Protein AF-A0A136NQ82-F1 (afdb_monomer)

Foldseek 3Di:
DQCQLVVVLCVLQVVLVVCCPPPLQCNVVCVPVLCVQLVVQLVVVVVVCLVCVVVVVDADDRSHHPPDDDSRHGPSVSSCSRRVSSSVVSVVSVVVSVVVVVD

Mean predicted aligned error: 5.54 Å

Sequence (103 aa):
MKIEYFLVLAVSFIAPFILSFSKKMDFYKYPIRLTAALTVPFVLFNLWDIIVTARGHWSFNPLYTVGFKIFGLPIEEILFFIIIPFCGLFTWESVKYFTRNSK

Structure (mmCIF, N/CA/C/O backbone):
data_AF-A0A136NQ82-F1
#
_entry.id   AF-A0A136NQ82-F1
#
loop_
_atom_site.group_PDB
_atom_site.id
_atom_site.type_symbol
_atom_site.label_atom_id
_atom_site.label_alt_id
_atom_site.label_comp_id
_atom_site.label_asym_id
_atom_site.label_entity_id
_atom_site.label_seq_id
_atom_site.pdbx_PDB_ins_code
_atom_site.Cartn_x
_atom_site.Cartn_y
_atom_site.Cartn_z
_atom_site.occupancy
_atom_site.B_iso_or_equiv
_atom_site.auth_seq_id
_atom_site.auth_comp_id
_atom_site.auth_asym_id
_atom_site.auth_atom_id
_atom_site.pdbx_PDB_model_num
ATOM 1 N N . MET A 1 1 ? 0.620 12.932 -17.771 1.00 61.16 1 MET A N 1
ATOM 2 C CA . MET A 1 1 ? 1.749 13.189 -16.848 1.00 61.16 1 MET A CA 1
ATOM 3 C C . MET A 1 1 ? 2.320 11.827 -16.453 1.00 61.16 1 MET A C 1
ATOM 5 O O . MET A 1 1 ? 1.752 10.833 -16.867 1.00 61.16 1 MET A O 1
ATOM 9 N N . LYS A 1 2 ? 3.473 11.741 -15.783 1.00 77.44 2 LYS A N 1
ATOM 10 C CA . LYS A 1 2 ? 4.100 10.451 -15.408 1.00 77.44 2 LYS A CA 1
ATOM 11 C C . LYS A 1 2 ? 3.858 10.055 -13.945 1.00 77.44 2 LYS A C 1
ATOM 13 O O . LYS A 1 2 ? 4.488 9.137 -13.445 1.00 77.44 2 LYS A O 1
ATOM 18 N N . ILE A 1 3 ? 3.016 10.801 -13.233 1.00 86.56 3 ILE A N 1
ATOM 19 C CA . ILE A 1 3 ? 2.926 10.763 -11.763 1.00 86.56 3 ILE A CA 1
ATOM 20 C C . ILE A 1 3 ? 1.523 10.397 -11.271 1.00 86.56 3 ILE A C 1
ATOM 22 O O . ILE A 1 3 ? 1.277 10.331 -10.074 1.00 86.56 3 ILE A O 1
ATOM 26 N N . GLU A 1 4 ? 0.592 10.145 -12.184 1.00 87.62 4 GLU A N 1
ATOM 27 C CA . GLU A 1 4 ? -0.820 9.894 -11.921 1.00 87.62 4 GLU A CA 1
ATOM 28 C C . GLU A 1 4 ? -0.994 8.715 -10.983 1.00 87.62 4 GLU A C 1
ATOM 30 O O . GLU A 1 4 ? -1.741 8.825 -10.015 1.00 87.62 4 GLU A O 1
ATOM 35 N N . TYR A 1 5 ? -0.273 7.617 -11.222 1.00 88.44 5 TYR A N 1
ATOM 36 C CA . TYR A 1 5 ? -0.385 6.454 -10.355 1.00 88.44 5 TYR A CA 1
ATOM 37 C C . TYR A 1 5 ? 0.068 6.795 -8.925 1.00 88.44 5 TYR A C 1
ATOM 39 O O . TYR A 1 5 ? -0.642 6.536 -7.952 1.00 88.44 5 TYR A O 1
ATOM 47 N N . PHE A 1 6 ? 1.189 7.501 -8.792 1.00 89.31 6 PHE A N 1
ATOM 48 C CA . PHE A 1 6 ? 1.668 7.962 -7.495 1.00 89.31 6 PHE A CA 1
ATOM 49 C C . PHE A 1 6 ? 0.689 8.931 -6.812 1.00 89.31 6 PHE A C 1
ATOM 51 O O . PHE A 1 6 ? 0.453 8.823 -5.610 1.00 89.31 6 PHE A O 1
ATOM 58 N N . LEU A 1 7 ? 0.078 9.851 -7.564 1.00 90.44 7 LEU A N 1
ATOM 59 C CA . LEU A 1 7 ? -0.920 10.786 -7.040 1.00 90.44 7 LEU A CA 1
ATOM 60 C C . LEU A 1 7 ? -2.163 10.063 -6.527 1.00 90.44 7 LEU A C 1
ATOM 62 O O . LEU A 1 7 ? -2.640 10.386 -5.442 1.00 90.44 7 LEU A O 1
ATOM 66 N N . VAL A 1 8 ? -2.665 9.073 -7.270 1.00 92.12 8 VAL A N 1
ATOM 67 C CA . VAL A 1 8 ? -3.807 8.258 -6.837 1.00 92.12 8 VAL A CA 1
ATOM 68 C C . VAL A 1 8 ? -3.484 7.554 -5.520 1.00 92.12 8 VAL A C 1
ATOM 70 O O . VAL A 1 8 ? -4.294 7.603 -4.591 1.00 92.12 8 VAL A O 1
ATOM 73 N N . LEU A 1 9 ? -2.289 6.967 -5.398 1.00 93.12 9 LEU A N 1
ATOM 74 C CA . LEU A 1 9 ? -1.840 6.338 -4.155 1.00 93.12 9 LEU A CA 1
ATOM 75 C C . LEU A 1 9 ? -1.737 7.345 -3.006 1.00 93.12 9 LEU A C 1
ATOM 77 O O . LEU A 1 9 ? -2.256 7.089 -1.922 1.00 93.12 9 LEU A O 1
ATOM 81 N N . ALA A 1 10 ? -1.123 8.505 -3.244 1.00 92.31 10 ALA A N 1
ATOM 82 C CA . ALA A 1 10 ? -0.951 9.538 -2.230 1.00 92.31 10 ALA A CA 1
ATOM 83 C C . ALA A 1 10 ? -2.299 10.074 -1.728 1.00 92.31 10 ALA A C 1
ATOM 85 O O . ALA A 1 10 ? -2.544 10.091 -0.524 1.00 92.31 10 ALA A O 1
ATOM 86 N N . VAL A 1 11 ? -3.203 10.454 -2.636 1.00 93.50 11 VAL A N 1
ATOM 87 C CA . VAL A 1 11 ? -4.535 10.973 -2.281 1.00 93.50 11 VAL A CA 1
ATOM 88 C C . VAL A 1 11 ? -5.348 9.925 -1.522 1.00 93.50 11 VAL A C 1
ATOM 90 O O . VAL A 1 11 ? -5.981 10.258 -0.520 1.00 93.50 11 VAL A O 1
ATOM 93 N N . SER A 1 12 ? -5.282 8.659 -1.946 1.00 92.00 12 SER A N 1
ATOM 94 C CA . SER A 1 12 ? -5.971 7.559 -1.260 1.00 92.00 12 SER A CA 1
ATOM 95 C C . SER A 1 12 ? -5.415 7.319 0.145 1.00 92.00 12 SER A C 1
ATOM 97 O O . SER A 1 12 ? -6.173 6.987 1.050 1.00 92.00 12 SER A O 1
ATOM 99 N N . PHE A 1 13 ? -4.107 7.510 0.342 1.00 93.44 13 PHE A N 1
ATOM 100 C CA . PHE A 1 13 ? -3.422 7.235 1.603 1.00 93.44 13 PHE A CA 1
ATOM 101 C C . PHE A 1 13 ? -3.542 8.356 2.638 1.00 93.44 13 PHE A C 1
ATOM 103 O O . PHE A 1 13 ? -3.681 8.068 3.825 1.00 93.44 13 PHE A O 1
ATOM 110 N N . ILE A 1 14 ? -3.490 9.627 2.219 1.00 93.12 14 ILE A N 1
ATOM 111 C CA . ILE A 1 14 ? -3.365 10.780 3.128 1.00 93.12 14 ILE A CA 1
ATOM 112 C C . ILE A 1 14 ? -4.483 10.809 4.178 1.00 93.12 14 ILE A C 1
ATOM 114 O O . ILE A 1 14 ? -4.199 10.939 5.369 1.00 93.12 14 ILE A O 1
ATOM 118 N N . ALA A 1 15 ? -5.744 10.666 3.763 1.00 89.19 15 ALA A N 1
ATOM 119 C CA . ALA A 1 15 ? -6.878 10.734 4.686 1.00 89.19 15 ALA A CA 1
ATOM 120 C C . ALA A 1 15 ? -6.877 9.571 5.703 1.00 89.19 15 ALA A C 1
ATOM 122 O O . ALA A 1 15 ? -6.863 9.849 6.905 1.00 89.19 15 ALA A O 1
ATOM 123 N N . PRO A 1 16 ? -6.830 8.291 5.275 1.00 88.75 16 PRO A N 1
ATOM 124 C CA . PRO A 1 16 ? -6.703 7.149 6.183 1.00 88.75 16 PRO A CA 1
ATOM 125 C C . PRO A 1 16 ? -5.484 7.238 7.099 1.00 88.75 16 PRO A C 1
ATOM 127 O O . PRO A 1 16 ? -5.587 6.962 8.291 1.00 88.75 16 PRO A O 1
ATOM 130 N N . PHE A 1 17 ? -4.336 7.669 6.573 1.00 88.56 17 PHE A N 1
ATOM 131 C CA . PHE A 1 17 ? -3.107 7.791 7.346 1.00 88.56 17 PHE A CA 1
ATOM 132 C C . PHE A 1 17 ? -3.233 8.835 8.456 1.00 88.56 17 PHE A C 1
ATOM 134 O O . PHE A 1 17 ? -2.999 8.509 9.618 1.00 88.56 17 PHE A O 1
ATOM 141 N N . ILE A 1 18 ? -3.673 10.057 8.141 1.00 87.69 18 ILE A N 1
ATOM 142 C CA . ILE A 1 18 ? -3.865 11.117 9.145 1.00 87.69 18 ILE A CA 1
ATOM 143 C C . ILE A 1 18 ? -4.897 10.684 10.194 1.00 87.69 18 ILE A C 1
ATOM 145 O O . ILE A 1 18 ? -4.670 10.828 11.397 1.00 87.69 18 ILE A O 1
ATOM 149 N N . LEU A 1 19 ? -6.022 10.117 9.753 1.00 85.94 19 LEU A N 1
ATOM 150 C CA . LEU A 1 19 ? -7.089 9.698 10.656 1.00 85.94 19 LEU A CA 1
ATOM 151 C C . LEU A 1 19 ? -6.705 8.482 11.508 1.00 85.94 19 LEU A C 1
ATOM 153 O O . LEU A 1 19 ? -7.219 8.356 12.619 1.00 85.94 19 LEU A O 1
ATOM 157 N N . SER A 1 20 ? -5.771 7.637 11.058 1.00 83.25 20 SER A N 1
ATOM 158 C CA . SER A 1 20 ? -5.291 6.477 11.827 1.00 83.25 20 SER A CA 1
ATOM 159 C C . SER A 1 20 ? -4.622 6.854 13.156 1.00 83.25 20 SER A C 1
ATOM 161 O O . SER A 1 20 ? -4.638 6.056 14.092 1.00 83.25 20 SER A O 1
ATOM 163 N N . PHE A 1 21 ? -4.110 8.085 13.286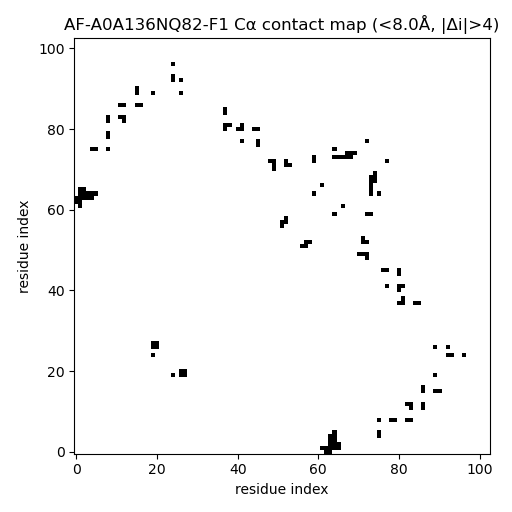 1.00 80.88 21 PHE A N 1
ATOM 164 C CA . PHE A 1 21 ? -3.548 8.613 14.536 1.00 80.88 21 PHE A CA 1
ATOM 165 C C . PHE A 1 21 ? -4.600 9.204 15.485 1.00 80.88 21 PHE A C 1
ATOM 167 O O . PHE A 1 21 ? -4.281 9.598 16.611 1.00 80.88 21 PHE A O 1
ATOM 174 N N . SER A 1 22 ? -5.865 9.280 15.069 1.00 78.31 22 SER A N 1
ATOM 175 C CA . SER A 1 22 ? -6.933 9.771 15.935 1.00 78.31 22 SER A CA 1
ATOM 176 C C . SER A 1 22 ? -7.188 8.778 17.070 1.00 78.31 22 SER A C 1
ATOM 178 O O . SER A 1 22 ? -7.563 7.634 16.825 1.00 78.31 22 SER A O 1
ATOM 180 N N . LYS A 1 23 ? -7.086 9.243 18.326 1.00 63.12 23 LYS A N 1
ATOM 181 C CA . LYS A 1 23 ? -7.262 8.468 19.582 1.00 63.12 23 LYS A CA 1
ATOM 182 C C . LYS A 1 23 ? -8.512 7.572 19.669 1.00 63.12 23 LYS A C 1
ATOM 184 O O . LYS A 1 23 ? -8.610 6.766 20.585 1.00 63.12 23 LYS A O 1
ATOM 189 N N . LYS A 1 24 ? -9.493 7.756 18.785 1.00 64.81 24 LYS A N 1
ATOM 190 C CA . LYS A 1 24 ? -10.767 7.026 18.779 1.00 64.81 24 LYS A CA 1
ATOM 191 C C . LYS A 1 24 ? -10.680 5.659 18.103 1.00 64.81 24 LYS A C 1
ATOM 193 O O . LYS A 1 24 ? -11.465 4.780 18.440 1.00 64.81 24 LYS A O 1
ATOM 198 N N . MET A 1 25 ? -9.753 5.487 17.164 1.00 62.66 25 MET A N 1
ATOM 199 C CA . MET A 1 25 ? -9.559 4.233 16.450 1.00 62.66 25 MET A CA 1
ATOM 200 C C . MET A 1 25 ? -8.278 3.590 16.969 1.00 62.66 25 MET A C 1
ATOM 202 O O . MET A 1 25 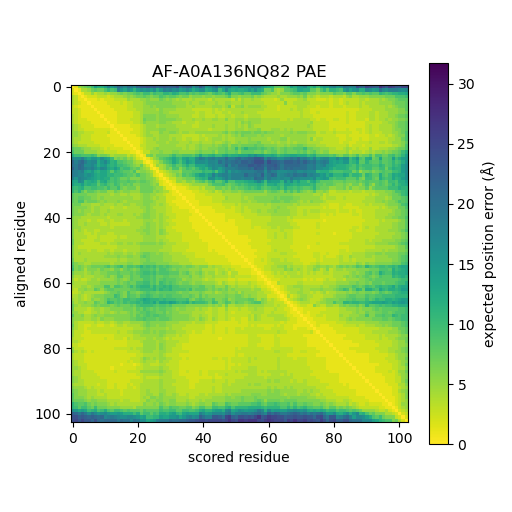? -7.183 4.082 16.727 1.00 62.66 25 MET A O 1
ATOM 206 N N . ASP A 1 26 ? -8.415 2.483 17.692 1.00 65.94 26 ASP A N 1
ATOM 207 C CA . ASP A 1 26 ? -7.337 1.700 18.317 1.00 65.94 26 ASP A CA 1
ATOM 208 C C . ASP A 1 26 ? -6.391 1.010 17.305 1.00 65.94 26 ASP A C 1
ATOM 210 O O . ASP A 1 26 ? -5.814 -0.042 17.578 1.00 65.94 26 ASP A O 1
ATOM 214 N N . PHE A 1 27 ? -6.213 1.592 16.119 1.00 66.94 27 PHE A N 1
ATOM 215 C CA . PHE A 1 27 ? -5.458 1.038 14.998 1.00 66.94 27 PHE A CA 1
ATOM 216 C C . PHE A 1 27 ? -3.986 0.782 15.364 1.00 66.94 27 PHE A C 1
ATOM 218 O O . PHE A 1 27 ? -3.386 -0.206 14.949 1.00 66.94 27 PHE A O 1
ATOM 225 N N . TYR A 1 28 ? -3.430 1.621 16.241 1.00 65.44 28 TYR A N 1
ATOM 226 C CA . TYR A 1 28 ? -2.071 1.509 16.773 1.00 65.44 28 TYR A CA 1
ATOM 227 C C . TYR A 1 28 ? -1.909 0.444 17.876 1.00 65.44 28 TYR A C 1
ATOM 229 O O . TYR A 1 28 ? -0.781 0.149 18.269 1.00 65.44 28 TYR A O 1
ATOM 237 N N . LYS A 1 29 ? -2.998 -0.141 18.403 1.00 67.12 29 LYS A N 1
ATOM 238 C CA . LYS A 1 29 ? -2.927 -1.092 19.531 1.00 67.12 29 LYS A CA 1
ATOM 239 C C . LYS A 1 29 ? -2.508 -2.509 19.130 1.00 67.12 29 LYS A C 1
ATOM 241 O O . LYS A 1 29 ? -2.131 -3.288 20.001 1.00 67.12 29 LYS A O 1
ATOM 246 N N . TYR A 1 30 ? -2.538 -2.853 17.840 1.00 74.38 30 TYR A N 1
ATOM 24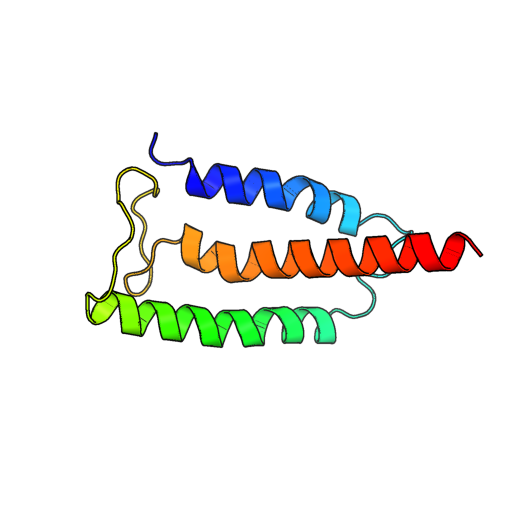7 C CA . TYR A 1 30 ? -2.193 -4.197 17.355 1.00 74.38 30 TYR A CA 1
ATOM 248 C C . TYR A 1 30 ? -1.146 -4.177 16.230 1.00 74.38 30 TYR A C 1
ATOM 250 O O . TYR A 1 30 ? -1.409 -4.704 15.146 1.00 74.38 30 TYR A O 1
ATOM 258 N N . PRO A 1 31 ? 0.060 -3.628 16.474 1.00 77.44 31 PRO A N 1
ATOM 259 C CA . PRO A 1 31 ? 1.073 -3.450 15.434 1.00 77.44 31 PRO A CA 1
ATOM 260 C C . PRO A 1 31 ? 1.463 -4.776 14.772 1.00 77.44 31 PRO A C 1
ATOM 262 O O . PRO A 1 31 ? 1.511 -4.851 13.555 1.00 77.44 31 PRO A O 1
ATOM 265 N N . ILE A 1 32 ? 1.621 -5.858 15.542 1.00 81.69 32 ILE A N 1
ATOM 266 C CA . ILE A 1 3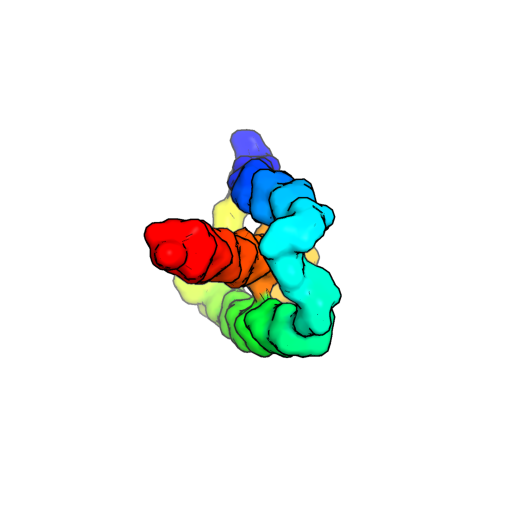2 ? 2.006 -7.176 15.004 1.00 81.69 32 ILE A CA 1
ATOM 267 C C . ILE A 1 32 ? 0.946 -7.731 14.042 1.00 81.69 32 ILE A C 1
ATOM 269 O O . ILE A 1 32 ? 1.283 -8.268 12.990 1.00 81.69 32 ILE A O 1
ATOM 273 N N . ARG A 1 33 ? -0.343 -7.597 14.385 1.00 84.00 33 ARG A N 1
ATOM 274 C CA . ARG A 1 33 ? -1.440 -8.092 13.537 1.00 84.00 33 ARG A CA 1
ATOM 275 C C . ARG A 1 33 ? -1.569 -7.257 12.271 1.00 84.00 33 ARG A C 1
ATOM 277 O O . ARG A 1 33 ? -1.766 -7.828 11.206 1.00 84.00 33 ARG A O 1
ATOM 284 N N . LEU A 1 34 ? -1.424 -5.937 12.392 1.00 85.25 34 LEU A N 1
ATOM 285 C CA . LEU A 1 34 ? -1.421 -5.025 11.253 1.00 85.25 34 LEU A CA 1
ATOM 286 C C . LEU A 1 34 ? -0.253 -5.336 10.314 1.00 85.25 34 LEU A C 1
ATOM 288 O O . LEU A 1 34 ? -0.464 -5.512 9.120 1.00 85.25 34 LEU A O 1
ATOM 292 N N . THR A 1 35 ? 0.961 -5.482 10.848 1.00 86.00 35 THR A N 1
ATOM 293 C CA . THR A 1 35 ? 2.135 -5.830 10.046 1.00 86.00 35 THR A CA 1
ATOM 294 C C . THR A 1 35 ? 1.942 -7.173 9.355 1.00 86.00 35 THR A C 1
ATOM 296 O O . THR A 1 35 ? 2.102 -7.235 8.146 1.00 86.00 35 THR A O 1
ATOM 299 N N . ALA A 1 36 ? 1.506 -8.224 10.056 1.00 88.56 36 ALA A N 1
ATOM 300 C CA . ALA A 1 36 ? 1.247 -9.519 9.424 1.00 88.56 36 ALA A CA 1
ATOM 301 C C . ALA A 1 36 ? 0.175 -9.434 8.318 1.00 88.56 36 ALA A C 1
ATOM 303 O O . ALA A 1 36 ? 0.360 -9.997 7.238 1.00 88.56 36 ALA A O 1
ATOM 304 N N . ALA A 1 37 ? -0.910 -8.691 8.565 1.00 88.19 37 ALA A N 1
ATOM 305 C CA . ALA A 1 37 ? -1.994 -8.490 7.605 1.00 88.19 37 ALA A CA 1
ATOM 306 C C . ALA A 1 37 ? -1.560 -7.713 6.353 1.00 88.19 37 ALA A C 1
ATOM 308 O O . ALA A 1 37 ? -2.156 -7.907 5.300 1.00 88.19 37 ALA A O 1
ATOM 309 N N . LEU A 1 38 ? -0.531 -6.866 6.446 1.00 91.44 38 LEU A N 1
ATOM 310 C CA . LEU A 1 38 ? 0.033 -6.147 5.301 1.00 91.44 38 LEU A CA 1
ATOM 311 C C . LEU A 1 38 ? 1.152 -6.943 4.614 1.00 91.44 38 LEU A C 1
ATOM 313 O O . LEU A 1 38 ? 1.193 -7.009 3.390 1.00 91.44 38 LEU A O 1
ATOM 317 N N . THR A 1 39 ? 2.041 -7.583 5.379 1.00 93.44 39 THR A N 1
ATOM 318 C CA . THR A 1 39 ? 3.218 -8.287 4.848 1.00 93.44 39 THR A CA 1
ATOM 319 C C . THR A 1 39 ? 2.843 -9.526 4.041 1.00 93.44 39 THR A C 1
ATOM 321 O O . THR A 1 39 ? 3.451 -9.765 3.001 1.00 93.44 39 THR A O 1
ATOM 324 N N . VAL A 1 40 ? 1.851 -10.311 4.478 1.00 92.94 40 VAL A N 1
ATOM 325 C CA . VAL A 1 40 ? 1.471 -11.539 3.758 1.00 92.94 40 VAL A CA 1
ATOM 326 C C . VAL A 1 40 ? 0.934 -11.225 2.351 1.00 92.94 40 VAL A C 1
ATOM 328 O O . VAL A 1 40 ? 1.499 -11.754 1.391 1.00 92.94 40 VAL A O 1
ATOM 331 N N . PRO A 1 41 ? -0.071 -10.340 2.173 1.00 93.12 41 PRO A N 1
ATOM 332 C CA . PRO A 1 41 ? -0.500 -9.907 0.843 1.00 93.12 41 PRO A CA 1
ATOM 333 C C . PRO A 1 41 ? 0.627 -9.250 0.050 1.00 93.12 41 PRO A C 1
ATOM 335 O O . PRO A 1 41 ? 0.804 -9.568 -1.122 1.00 93.12 41 PRO A O 1
ATOM 338 N N . PHE A 1 42 ? 1.416 -8.382 0.694 1.00 94.62 42 PHE A N 1
ATOM 339 C CA . PHE A 1 42 ? 2.518 -7.686 0.040 1.00 94.62 42 PHE A CA 1
ATOM 340 C C . PHE A 1 42 ? 3.483 -8.656 -0.642 1.00 94.62 42 PHE A C 1
ATOM 342 O O . PHE A 1 42 ? 3.773 -8.492 -1.824 1.00 94.62 42 PHE A O 1
ATOM 349 N N . VAL A 1 43 ? 3.947 -9.686 0.070 1.00 95.19 43 VAL A N 1
ATOM 350 C CA . VAL A 1 43 ? 4.892 -10.660 -0.488 1.00 95.19 43 VAL A CA 1
ATOM 351 C C . VAL A 1 43 ? 4.238 -11.481 -1.596 1.00 95.19 43 VAL A C 1
ATOM 353 O O . VAL A 1 43 ? 4.809 -11.602 -2.677 1.00 95.19 43 VAL A O 1
ATOM 356 N N . LEU A 1 44 ? 3.045 -12.029 -1.352 1.00 95.56 44 LEU A N 1
ATOM 357 C CA . LEU A 1 44 ? 2.389 -12.925 -2.307 1.00 95.56 44 LEU A CA 1
ATOM 358 C C . LEU A 1 44 ? 2.065 -12.224 -3.629 1.00 95.56 44 LEU A C 1
ATOM 360 O O . LEU A 1 44 ? 2.378 -12.762 -4.692 1.00 95.56 44 LEU A O 1
ATOM 364 N N . PHE A 1 45 ? 1.477 -11.029 -3.570 1.00 94.81 45 PHE A N 1
ATOM 365 C CA . PHE A 1 45 ? 1.051 -10.329 -4.776 1.00 94.81 45 PHE A CA 1
ATOM 366 C C . PHE A 1 45 ? 2.218 -9.707 -5.542 1.00 94.81 45 PHE A C 1
ATOM 368 O O . PHE A 1 45 ? 2.271 -9.863 -6.756 1.00 94.81 45 PHE A O 1
ATOM 375 N N . ASN A 1 46 ? 3.211 -9.118 -4.863 1.00 94.44 46 ASN A N 1
ATOM 376 C CA . ASN A 1 46 ? 4.396 -8.624 -5.571 1.00 94.44 46 ASN A CA 1
ATOM 377 C C . ASN A 1 46 ? 5.167 -9.762 -6.251 1.00 94.44 46 ASN A C 1
ATOM 379 O O . ASN A 1 46 ? 5.614 -9.603 -7.383 1.00 94.44 46 ASN A O 1
ATOM 383 N N . LEU A 1 47 ? 5.316 -10.922 -5.596 1.00 95.56 47 LEU A N 1
ATOM 384 C CA . LEU A 1 47 ? 5.977 -12.075 -6.217 1.00 95.56 47 LEU A CA 1
ATOM 385 C C . LEU A 1 47 ? 5.223 -12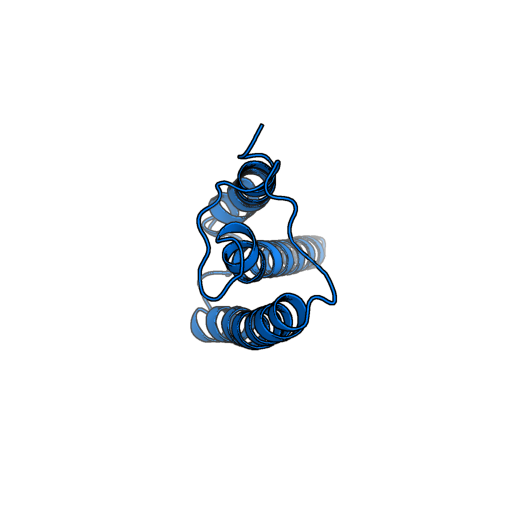.559 -7.455 1.00 95.56 47 LEU A C 1
ATOM 387 O O . LEU A 1 47 ? 5.843 -12.832 -8.483 1.00 95.56 47 LEU A O 1
ATOM 391 N N . TRP A 1 48 ? 3.897 -12.650 -7.364 1.00 95.75 48 TRP A N 1
ATOM 392 C CA . TRP A 1 48 ? 3.059 -13.006 -8.501 1.00 95.75 48 TRP A CA 1
ATOM 393 C C . TRP A 1 48 ? 3.224 -12.013 -9.655 1.00 95.75 48 TRP A C 1
ATOM 395 O O . TRP A 1 48 ? 3.505 -12.425 -10.781 1.00 95.75 48 TRP A O 1
ATOM 405 N N . ASP A 1 49 ? 3.149 -10.715 -9.372 1.00 93.81 49 ASP A N 1
ATOM 406 C CA . ASP A 1 49 ? 3.257 -9.672 -10.388 1.00 93.81 49 ASP A CA 1
ATOM 407 C C . ASP A 1 49 ? 4.630 -9.645 -11.053 1.00 93.81 49 ASP A C 1
ATOM 409 O O . ASP A 1 49 ? 4.706 -9.498 -12.276 1.00 93.81 49 ASP A O 1
ATOM 413 N N . ILE A 1 50 ? 5.711 -9.870 -10.296 1.00 94.56 50 ILE A N 1
ATOM 414 C CA . ILE A 1 50 ? 7.060 -10.035 -10.858 1.00 94.56 50 ILE A CA 1
ATOM 415 C C . ILE A 1 50 ? 7.064 -11.188 -11.869 1.00 94.56 50 ILE A C 1
ATOM 417 O O . ILE A 1 50 ? 7.533 -11.015 -12.995 1.00 94.56 50 ILE A O 1
ATOM 421 N N . ILE A 1 51 ? 6.512 -12.352 -11.506 1.00 95.19 51 ILE A N 1
ATOM 422 C CA . ILE A 1 51 ? 6.488 -13.541 -12.373 1.00 95.19 51 ILE A CA 1
ATOM 423 C C . ILE A 1 51 ? 5.659 -13.283 -13.635 1.00 95.19 51 ILE A C 1
ATOM 425 O O . ILE A 1 51 ? 6.094 -13.596 -14.746 1.00 95.19 51 ILE A O 1
ATOM 429 N N . VAL A 1 52 ? 4.461 -12.726 -13.478 1.00 94.81 52 VAL A N 1
ATOM 430 C CA . VAL A 1 52 ? 3.512 -12.532 -14.580 1.00 94.81 52 VAL A CA 1
ATOM 431 C C . VAL A 1 52 ? 3.993 -11.446 -15.543 1.00 94.81 52 VAL A C 1
ATOM 433 O O . VAL A 1 52 ? 3.888 -11.617 -16.761 1.00 94.81 52 VAL A O 1
ATOM 436 N N . THR A 1 53 ? 4.598 -10.377 -15.018 1.00 93.56 53 THR A N 1
ATOM 437 C CA . THR A 1 53 ? 5.196 -9.305 -15.828 1.00 93.56 53 THR A CA 1
ATOM 438 C C . THR A 1 53 ? 6.460 -9.790 -16.538 1.00 93.56 53 THR A C 1
ATOM 440 O O . THR A 1 53 ? 6.643 -9.506 -17.720 1.00 93.56 53 THR A O 1
ATOM 443 N N . ALA A 1 54 ? 7.301 -10.593 -15.875 1.00 91.75 54 ALA A N 1
ATOM 444 C CA . ALA A 1 54 ? 8.483 -11.194 -16.501 1.00 91.75 54 ALA A CA 1
ATOM 445 C C . ALA A 1 54 ? 8.126 -12.172 -17.634 1.00 91.75 54 ALA A C 1
ATOM 447 O O . ALA A 1 54 ? 8.873 -12.299 -18.601 1.00 91.75 54 ALA A O 1
ATOM 448 N N . ARG A 1 55 ? 6.969 -12.839 -17.542 1.00 94.00 55 ARG A N 1
ATOM 449 C CA . ARG A 1 55 ? 6.423 -13.707 -18.599 1.00 94.00 55 ARG A CA 1
ATOM 450 C C . ARG A 1 55 ? 5.739 -12.949 -19.740 1.00 94.00 55 ARG A C 1
ATOM 452 O O . ARG A 1 55 ? 5.322 -13.580 -20.706 1.00 94.00 55 ARG A O 1
ATOM 459 N N . GLY A 1 56 ? 5.604 -11.627 -19.641 1.00 92.31 56 GLY A N 1
ATOM 460 C CA . GLY A 1 56 ? 4.977 -10.804 -20.677 1.00 92.31 56 GLY A CA 1
ATOM 461 C C . GLY A 1 56 ? 3.464 -10.989 -20.799 1.00 92.31 56 GLY A C 1
ATOM 462 O O . GLY A 1 56 ? 2.890 -10.598 -21.810 1.00 92.31 56 GLY A O 1
ATOM 463 N N . HIS A 1 57 ? 2.800 -11.564 -19.789 1.00 93.31 57 HIS A N 1
ATOM 464 C CA . HIS A 1 57 ? 1.337 -11.675 -19.787 1.00 93.31 57 HIS A CA 1
ATOM 465 C C . HIS A 1 57 ? 0.660 -10.298 -19.754 1.00 93.31 57 HIS A C 1
ATOM 467 O O . HIS A 1 57 ? -0.431 -10.131 -20.291 1.00 93.31 57 HIS A O 1
ATOM 473 N N . TRP A 1 58 ? 1.314 -9.319 -19.127 1.00 92.69 58 TRP A N 1
ATOM 474 C CA . TRP A 1 58 ? 0.903 -7.921 -19.103 1.00 92.69 58 TRP A CA 1
ATOM 475 C C . TRP A 1 58 ? 2.098 -7.014 -18.795 1.00 92.69 58 TRP A C 1
ATOM 477 O O . TRP A 1 58 ? 3.186 -7.486 -18.454 1.00 92.69 58 TRP A O 1
ATOM 487 N N . SER A 1 59 ? 1.900 -5.706 -18.939 1.00 88.06 59 SER A N 1
ATOM 488 C CA . SER A 1 59 ? 2.937 -4.703 -18.712 1.00 88.06 59 SER A CA 1
ATOM 489 C C . SER A 1 59 ? 2.348 -3.393 -18.211 1.00 88.06 59 SER A C 1
ATOM 491 O O . SER A 1 59 ? 1.255 -3.002 -18.619 1.00 88.06 59 SER A O 1
ATOM 493 N N . PHE A 1 60 ? 3.127 -2.662 -17.421 1.00 88.56 60 PHE A N 1
ATOM 494 C CA . PHE A 1 60 ? 2.772 -1.325 -16.959 1.00 88.56 60 PHE A CA 1
ATOM 495 C C . PHE A 1 60 ? 3.065 -0.278 -18.027 1.00 88.56 60 PHE A C 1
ATOM 497 O O . PHE A 1 60 ? 4.167 -0.234 -18.581 1.00 88.56 60 PHE A O 1
ATOM 504 N N . ASN A 1 61 ? 2.091 0.595 -18.287 1.00 87.06 61 ASN A N 1
ATOM 505 C CA . ASN A 1 61 ? 2.256 1.669 -19.254 1.00 87.06 61 ASN A CA 1
ATOM 506 C C . ASN A 1 61 ? 3.237 2.731 -18.704 1.00 87.06 61 ASN A C 1
ATOM 508 O O . ASN A 1 61 ? 2.928 3.387 -17.704 1.00 87.06 61 ASN A O 1
ATOM 512 N N . PRO A 1 62 ? 4.401 2.942 -19.350 1.00 83.06 62 PRO A N 1
ATOM 513 C CA . PRO A 1 62 ? 5.436 3.860 -18.871 1.00 83.06 62 PRO A CA 1
ATOM 514 C C . PRO A 1 62 ? 5.029 5.336 -18.947 1.00 83.06 62 PRO A C 1
ATOM 516 O O . PRO A 1 62 ? 5.744 6.194 -18.435 1.00 83.06 62 PRO A O 1
ATOM 519 N N . LEU A 1 63 ? 3.906 5.656 -19.600 1.00 85.00 63 LEU A N 1
ATOM 520 C CA . LEU A 1 63 ? 3.375 7.014 -19.624 1.00 85.00 63 LEU A CA 1
ATOM 521 C C . LEU A 1 63 ? 2.831 7.449 -18.266 1.00 85.00 63 LEU A C 1
ATOM 523 O O . LEU A 1 63 ? 2.857 8.643 -18.016 1.00 85.00 63 LEU A O 1
ATOM 527 N N . TYR A 1 64 ? 2.385 6.521 -17.411 1.00 83.62 64 TYR A N 1
ATOM 528 C CA . TYR A 1 64 ? 1.714 6.824 -16.135 1.00 83.62 64 TYR A CA 1
ATOM 529 C C . TYR A 1 64 ? 2.550 6.502 -14.891 1.00 83.62 64 TYR A C 1
ATOM 531 O O . TYR A 1 64 ? 2.086 6.722 -13.772 1.00 83.62 64 TYR A O 1
ATOM 539 N N . THR A 1 65 ? 3.758 5.973 -15.085 1.00 85.00 65 THR A N 1
ATOM 540 C CA . THR A 1 65 ? 4.691 5.630 -14.009 1.00 85.00 65 THR A CA 1
ATOM 541 C C . THR A 1 65 ? 5.932 6.511 -14.076 1.00 85.00 65 THR A C 1
ATOM 543 O O . THR A 1 65 ? 6.348 6.981 -15.140 1.00 85.00 65 THR A O 1
ATOM 546 N N . VAL A 1 66 ? 6.561 6.715 -12.923 1.00 82.12 66 VAL A N 1
ATOM 547 C CA . VAL A 1 66 ? 7.744 7.562 -12.734 1.00 82.12 66 VAL A CA 1
ATOM 548 C C . VAL A 1 66 ? 8.975 6.962 -13.434 1.00 82.12 66 VAL A C 1
ATOM 550 O O . VAL A 1 66 ? 9.963 7.654 -13.676 1.00 82.12 66 VAL A O 1
ATOM 553 N N . GLY A 1 67 ? 8.907 5.687 -13.833 1.00 81.06 67 GLY A N 1
ATOM 554 C CA . GLY A 1 67 ? 9.941 4.987 -14.598 1.00 81.06 67 GLY A CA 1
ATOM 555 C C . GLY A 1 67 ? 10.985 4.276 -13.735 1.00 81.06 67 GLY A C 1
ATOM 556 O O . GLY A 1 67 ? 11.798 3.525 -14.272 1.00 81.06 67 GLY A O 1
ATOM 557 N N . PHE A 1 68 ? 10.943 4.452 -12.411 1.00 86.62 68 PHE A N 1
ATOM 558 C CA . PHE A 1 68 ? 11.767 3.690 -11.478 1.00 86.62 68 PHE A CA 1
ATOM 559 C C . PHE A 1 68 ? 11.161 2.302 -11.250 1.00 86.62 68 PHE A C 1
ATOM 561 O O . PHE A 1 68 ? 9.996 2.186 -10.864 1.00 86.62 68 PHE A O 1
ATOM 568 N N . LYS A 1 69 ? 11.948 1.252 -11.504 1.00 90.62 69 LYS A N 1
ATOM 569 C CA . LYS A 1 69 ? 11.503 -0.140 -11.401 1.00 90.62 69 LYS A CA 1
ATOM 570 C C . LYS A 1 69 ? 12.372 -0.937 -10.437 1.00 90.62 69 LYS A C 1
ATOM 572 O O . LYS A 1 69 ? 13.594 -0.818 -10.466 1.00 90.62 69 LYS A O 1
ATOM 577 N N . ILE A 1 70 ? 11.745 -1.803 -9.650 1.00 90.88 70 ILE A N 1
ATOM 578 C CA . ILE A 1 70 ? 12.400 -2.761 -8.757 1.00 90.88 70 ILE A CA 1
ATOM 579 C C . ILE A 1 70 ? 11.901 -4.155 -9.154 1.00 90.88 70 ILE A C 1
ATOM 581 O O . ILE A 1 70 ? 10.700 -4.368 -9.288 1.00 90.88 70 ILE A O 1
ATOM 585 N N . PHE A 1 71 ? 12.817 -5.092 -9.415 1.00 89.75 71 PHE A N 1
ATOM 586 C CA . PHE A 1 71 ? 12.493 -6.442 -9.916 1.00 89.75 71 PHE A CA 1
ATOM 587 C C . PHE A 1 71 ? 11.560 -6.464 -11.149 1.00 89.75 71 PHE A C 1
ATOM 589 O O . PHE A 1 71 ? 10.805 -7.407 -11.354 1.00 89.75 71 PHE A O 1
ATOM 596 N N . GLY A 1 72 ? 11.612 -5.424 -11.989 1.00 87.81 72 GLY A N 1
ATOM 597 C CA . GLY A 1 72 ? 10.778 -5.298 -13.192 1.00 87.81 72 GLY A CA 1
ATOM 598 C C . GLY A 1 72 ? 9.414 -4.631 -12.977 1.00 87.81 72 GLY A C 1
ATOM 599 O O . GLY A 1 72 ? 8.784 -4.248 -13.966 1.00 87.81 72 GLY A O 1
ATOM 600 N N . LEU A 1 73 ? 9.001 -4.403 -11.726 1.00 91.44 73 LEU A N 1
ATOM 601 C CA . LEU A 1 73 ? 7.768 -3.695 -11.377 1.00 91.44 73 LEU A CA 1
ATOM 602 C C . LEU A 1 73 ? 8.021 -2.203 -11.123 1.00 91.44 73 LEU A C 1
ATOM 604 O O . LEU A 1 73 ? 9.060 -1.862 -10.554 1.00 91.44 73 LEU A O 1
ATOM 608 N N . PRO A 1 74 ? 7.102 -1.301 -11.510 1.00 92.88 74 PRO A N 1
ATOM 609 C CA . PRO A 1 74 ? 7.131 0.091 -11.071 1.00 92.88 74 PRO A CA 1
ATOM 610 C C . PRO A 1 74 ? 7.067 0.192 -9.543 1.00 92.88 74 PRO A C 1
ATOM 612 O O . PRO A 1 74 ? 6.391 -0.602 -8.888 1.00 92.88 74 PRO A O 1
ATOM 615 N N . ILE A 1 75 ? 7.741 1.186 -8.964 1.00 92.50 75 ILE A N 1
ATOM 616 C CA . ILE A 1 75 ? 7.701 1.419 -7.511 1.00 92.50 75 ILE A CA 1
ATOM 617 C C . ILE A 1 75 ? 6.281 1.676 -6.997 1.00 92.50 75 ILE A C 1
ATOM 619 O O . ILE A 1 75 ? 5.948 1.302 -5.876 1.00 92.50 75 ILE A O 1
ATOM 623 N N . GLU A 1 76 ? 5.438 2.277 -7.828 1.00 91.75 76 GLU A N 1
ATOM 624 C CA . GLU A 1 76 ? 4.037 2.543 -7.531 1.00 91.75 76 GLU A CA 1
ATOM 625 C C . GLU A 1 76 ? 3.254 1.249 -7.295 1.00 91.75 76 GLU A C 1
ATOM 627 O O . GLU A 1 76 ? 2.449 1.202 -6.372 1.00 91.75 76 GLU A O 1
ATOM 632 N N . GLU A 1 77 ? 3.548 0.182 -8.042 1.00 93.25 77 GLU A N 1
ATOM 633 C CA . GLU A 1 77 ? 2.905 -1.127 -7.859 1.00 93.25 77 GLU A CA 1
ATOM 634 C C . GLU A 1 77 ? 3.298 -1.751 -6.513 1.00 93.25 77 GLU A C 1
ATOM 636 O O . GLU A 1 77 ? 2.474 -2.240 -5.743 1.00 93.25 77 GLU A O 1
ATOM 641 N N . ILE A 1 78 ? 4.578 -1.645 -6.161 1.00 93.00 78 ILE A N 1
ATOM 642 C CA . ILE A 1 78 ? 5.079 -2.151 -4.881 1.00 93.00 78 ILE A CA 1
ATOM 643 C C . ILE A 1 78 ? 4.413 -1.403 -3.721 1.00 93.00 78 ILE A C 1
ATOM 645 O O . ILE A 1 78 ? 3.993 -2.012 -2.734 1.00 93.00 78 ILE A O 1
ATOM 649 N N . LEU A 1 79 ? 4.272 -0.081 -3.848 1.00 92.75 79 LEU A N 1
ATOM 650 C CA . LEU A 1 79 ? 3.578 0.753 -2.869 1.00 92.75 79 LEU A CA 1
ATOM 651 C C . LEU A 1 79 ? 2.074 0.461 -2.814 1.00 92.75 79 LEU A C 1
ATOM 653 O O . LEU A 1 79 ? 1.496 0.495 -1.726 1.00 92.75 79 LEU A O 1
ATOM 657 N N . PHE A 1 80 ? 1.443 0.143 -3.945 1.00 94.12 80 PHE A N 1
ATOM 658 C CA . PHE A 1 80 ? 0.022 -0.190 -4.030 1.00 94.12 80 PHE A CA 1
ATOM 659 C C . PHE A 1 80 ? -0.345 -1.348 -3.093 1.00 94.12 80 PHE A C 1
ATOM 661 O O . PHE A 1 80 ? -1.291 -1.223 -2.309 1.00 94.12 80 PHE A O 1
ATOM 668 N N . PHE A 1 81 ? 0.463 -2.413 -3.071 1.00 94.38 81 PHE A N 1
ATOM 669 C CA . PHE A 1 81 ? 0.243 -3.576 -2.201 1.00 94.38 81 PHE A CA 1
ATOM 670 C C . PHE A 1 81 ? 0.453 -3.319 -0.701 1.00 94.38 81 PHE A C 1
ATOM 672 O O . PHE A 1 81 ? 0.159 -4.192 0.113 1.00 94.38 81 PHE A O 1
ATOM 679 N N . ILE A 1 82 ? 0.923 -2.133 -0.312 1.00 92.00 82 ILE A N 1
ATOM 680 C CA . ILE A 1 82 ? 0.981 -1.697 1.091 1.00 92.00 82 ILE A CA 1
ATOM 681 C C . ILE A 1 82 ? -0.145 -0.701 1.373 1.00 92.00 82 ILE A C 1
ATOM 683 O O . ILE A 1 82 ? -0.912 -0.864 2.324 1.00 92.00 82 ILE A O 1
ATOM 687 N N . ILE A 1 83 ? -0.250 0.329 0.532 1.00 93.75 83 ILE A N 1
ATOM 688 C CA . ILE A 1 83 ? -1.136 1.476 0.730 1.00 93.75 83 ILE A CA 1
ATOM 689 C C . ILE A 1 83 ? -2.602 1.058 0.669 1.00 93.75 83 ILE A C 1
ATOM 691 O O . ILE A 1 83 ? -3.377 1.420 1.555 1.00 93.75 83 ILE A O 1
ATOM 695 N N . ILE A 1 84 ? -3.001 0.299 -0.352 1.00 94.00 84 ILE A N 1
ATOM 696 C CA . ILE A 1 84 ? -4.414 -0.029 -0.558 1.00 94.00 84 ILE A CA 1
ATOM 697 C C . ILE A 1 84 ? -4.936 -0.990 0.514 1.00 94.00 84 ILE A C 1
ATOM 699 O O . ILE A 1 84 ? -5.982 -0.688 1.098 1.00 94.00 84 ILE A O 1
ATOM 703 N N . PRO A 1 85 ? -4.224 -2.076 0.877 1.00 92.25 85 PRO A N 1
ATOM 704 C CA . PRO A 1 85 ? -4.629 -2.906 2.008 1.00 92.25 85 PRO A CA 1
ATOM 705 C C . PRO A 1 85 ? -4.702 -2.129 3.326 1.00 92.25 85 PRO A C 1
ATOM 707 O O . PRO A 1 85 ? -5.648 -2.320 4.090 1.00 92.25 85 PRO A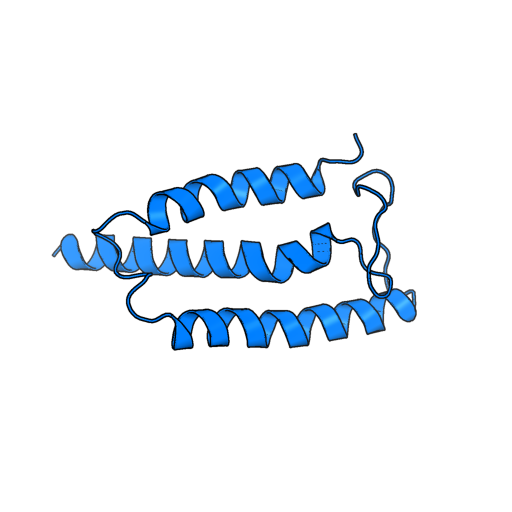 O 1
ATOM 710 N N . PHE A 1 86 ? -3.767 -1.205 3.578 1.00 91.38 86 PHE A N 1
ATOM 711 C CA . PHE A 1 86 ? -3.833 -0.326 4.748 1.00 91.38 86 PHE A CA 1
ATOM 712 C C . PHE A 1 86 ? -5.108 0.527 4.750 1.00 91.38 86 PHE A C 1
ATOM 714 O O . PHE A 1 86 ? -5.816 0.564 5.758 1.00 91.38 86 PHE A O 1
ATOM 721 N N . CYS A 1 87 ? -5.438 1.165 3.623 1.00 92.19 87 CYS A N 1
ATOM 722 C CA . CYS A 1 87 ? -6.652 1.972 3.492 1.00 92.19 87 CYS A CA 1
ATOM 723 C C . CYS A 1 87 ? -7.913 1.124 3.707 1.00 92.19 87 CYS A C 1
ATOM 725 O O . CYS A 1 87 ? -8.804 1.535 4.446 1.00 92.19 87 CYS A O 1
ATOM 727 N N . GLY A 1 88 ? -7.965 -0.082 3.132 1.00 91.25 88 GLY A N 1
ATOM 728 C CA . GLY A 1 88 ? -9.083 -1.011 3.311 1.00 91.25 88 GLY A CA 1
ATOM 729 C C . GLY A 1 88 ? -9.270 -1.446 4.767 1.00 91.2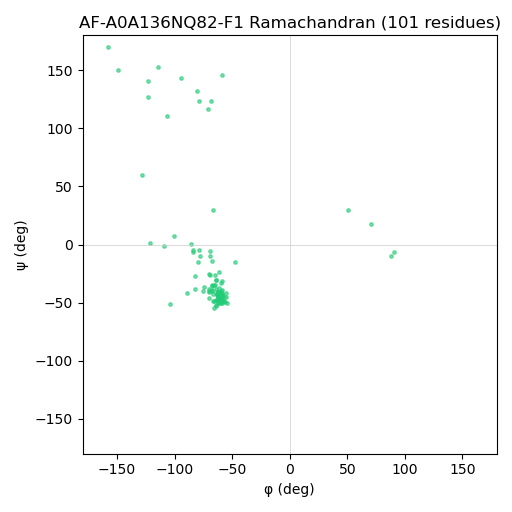5 88 GLY A C 1
ATOM 730 O O . GLY A 1 88 ? -10.390 -1.410 5.281 1.00 91.25 88 GLY A O 1
ATOM 731 N N . LEU A 1 89 ? -8.180 -1.793 5.462 1.00 89.56 89 LEU A N 1
ATOM 732 C CA . LEU A 1 89 ? -8.212 -2.123 6.891 1.00 89.56 89 LEU A CA 1
ATOM 733 C C . LEU A 1 89 ? -8.676 -0.933 7.736 1.00 89.56 89 LEU A C 1
ATOM 735 O O . LEU A 1 89 ? -9.498 -1.104 8.637 1.00 89.56 89 LEU A O 1
ATOM 739 N N . PHE A 1 90 ? -8.182 0.271 7.436 1.00 89.44 90 PHE A N 1
ATOM 740 C CA . PHE A 1 90 ? -8.615 1.491 8.110 1.00 89.44 90 PHE A CA 1
ATOM 741 C C . PHE A 1 90 ? -10.122 1.713 7.936 1.00 89.44 90 PHE A C 1
ATOM 743 O O . PHE A 1 90 ? -10.830 1.868 8.929 1.00 89.44 90 PHE A O 1
ATOM 750 N N . THR A 1 91 ? -10.629 1.653 6.701 1.00 89.69 91 THR A N 1
ATOM 751 C CA . THR A 1 91 ? -12.061 1.809 6.411 1.00 89.69 91 THR A CA 1
ATOM 752 C C . THR A 1 91 ? -12.903 0.762 7.134 1.00 89.69 91 THR A C 1
ATOM 754 O O . THR A 1 91 ? -13.926 1.108 7.726 1.00 89.69 91 THR A O 1
ATOM 757 N N . TRP A 1 92 ? -12.472 -0.502 7.137 1.00 89.38 92 TRP A N 1
ATOM 758 C CA . TRP A 1 92 ? -13.162 -1.577 7.848 1.00 89.38 92 TRP A CA 1
ATOM 759 C C . TRP A 1 92 ? -13.291 -1.288 9.349 1.00 89.38 92 TRP A C 1
ATOM 761 O O . TRP A 1 92 ? -14.386 -1.362 9.914 1.00 89.38 92 TRP A O 1
ATOM 771 N N . GLU A 1 93 ? -12.191 -0.896 9.995 1.00 86.19 93 GLU A N 1
ATOM 772 C CA . GLU A 1 93 ? -12.199 -0.552 11.418 1.00 86.19 93 GLU A CA 1
ATOM 773 C C . GLU A 1 93 ? -12.997 0.730 11.702 1.00 86.19 93 GLU A C 1
ATOM 775 O O . GLU A 1 93 ? -13.702 0.791 12.711 1.00 86.19 93 GLU A O 1
ATOM 780 N N . SER A 1 94 ? -12.974 1.726 10.806 1.00 87.12 94 SER A N 1
ATOM 781 C CA . SER A 1 94 ? -13.828 2.916 10.917 1.00 87.12 94 SER A CA 1
ATOM 782 C C . SER A 1 94 ? -15.309 2.545 10.910 1.00 87.12 94 SER A C 1
ATOM 784 O O . SER A 1 94 ? -16.047 2.957 11.806 1.00 87.12 94 SER A O 1
ATOM 786 N N . VAL A 1 95 ? -15.751 1.743 9.936 1.00 87.88 95 VAL A N 1
ATOM 787 C CA . VAL A 1 95 ? -17.153 1.303 9.836 1.00 87.88 95 VAL A CA 1
ATOM 788 C C . VAL A 1 95 ? -17.555 0.552 11.102 1.00 87.88 95 VAL A C 1
ATOM 790 O O . VAL A 1 95 ? -18.559 0.887 11.729 1.00 87.88 95 VAL A O 1
ATOM 793 N N . LYS A 1 96 ? -16.725 -0.395 11.549 1.00 85.38 96 LYS A N 1
ATOM 794 C CA . LYS A 1 96 ? -16.965 -1.169 12.772 1.00 85.38 96 LYS A CA 1
ATOM 795 C C . LYS A 1 96 ? -17.067 -0.287 14.021 1.00 85.38 96 LYS A C 1
ATOM 797 O O . LYS A 1 96 ? -17.928 -0.537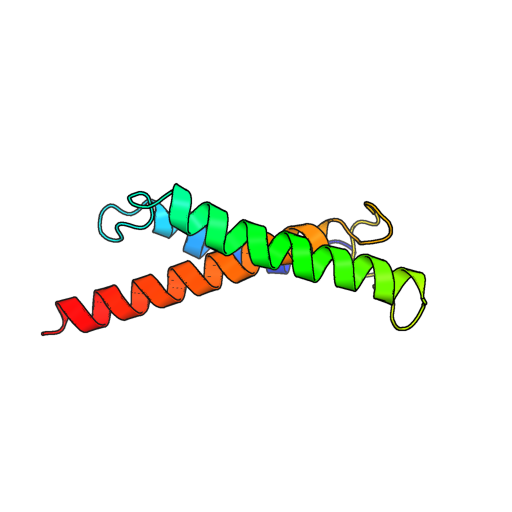 14.868 1.00 85.38 96 LYS A O 1
ATOM 802 N N . TYR A 1 97 ? -16.225 0.740 14.138 1.00 84.06 97 TYR A N 1
ATOM 803 C CA . TYR A 1 97 ? -16.276 1.711 15.232 1.00 84.06 97 TYR A CA 1
ATOM 804 C C . TYR A 1 97 ? -17.603 2.481 15.247 1.00 84.06 97 TYR A C 1
ATOM 806 O O . TYR A 1 97 ? -18.274 2.525 16.281 1.00 84.06 97 TYR A O 1
ATOM 814 N N . PHE A 1 98 ? -18.016 3.039 14.103 1.00 83.75 98 PHE A N 1
ATOM 815 C CA . PHE A 1 98 ? -19.258 3.812 14.011 1.00 83.75 98 PHE A CA 1
ATOM 816 C C . PHE A 1 98 ? -20.505 2.946 14.210 1.00 83.75 98 PHE A C 1
ATOM 818 O O . PHE A 1 98 ? -21.419 3.358 14.919 1.00 83.75 98 PHE A O 1
ATOM 825 N N . THR A 1 99 ? -20.533 1.721 13.676 1.00 84.75 99 THR A N 1
ATOM 826 C CA . THR A 1 99 ? -21.652 0.795 13.904 1.00 84.75 99 THR A CA 1
ATOM 827 C C . THR A 1 99 ? -21.750 0.357 15.368 1.00 84.75 99 THR A C 1
ATOM 829 O O . THR A 1 99 ? -22.858 0.184 15.872 1.00 84.75 99 THR A O 1
ATOM 832 N N . ARG A 1 100 ? -20.623 0.191 16.080 1.00 78.94 100 ARG A N 1
ATOM 833 C CA . ARG A 1 100 ? -20.638 -0.207 17.498 1.00 78.94 100 ARG A CA 1
ATOM 834 C C . ARG A 1 100 ? -21.054 0.923 18.441 1.00 78.94 100 ARG A C 1
ATOM 836 O O . ARG A 1 100 ? -21.749 0.637 19.404 1.00 78.94 100 ARG A O 1
ATOM 843 N N . ASN A 1 101 ? -20.655 2.165 18.162 1.00 69.44 101 ASN A N 1
ATOM 844 C CA . ASN A 1 101 ? -21.015 3.342 18.968 1.00 69.44 101 ASN A CA 1
ATOM 845 C C . ASN A 1 101 ? -22.389 3.945 18.624 1.00 69.44 101 ASN A C 1
ATOM 847 O O . ASN A 1 101 ? -22.820 4.880 19.289 1.00 69.44 101 ASN A O 1
ATOM 851 N N . SER A 1 102 ? -23.054 3.457 17.573 1.00 61.88 102 SER A N 1
ATOM 852 C CA . SER A 1 102 ? -24.424 3.855 17.219 1.00 61.88 102 SER A CA 1
ATOM 853 C C . SER A 1 102 ? -25.502 3.038 17.953 1.00 61.88 102 SER A C 1
ATOM 855 O O . SER A 1 102 ? -26.689 3.256 17.704 1.00 61.88 102 SER A O 1
ATOM 857 N N . LYS A 1 103 ? -25.105 2.088 18.807 1.00 48.25 103 LYS A N 1
ATOM 858 C CA . LYS A 1 103 ? -25.974 1.379 19.754 1.00 48.25 103 LYS A CA 1
ATOM 859 C C . LYS A 1 103 ? -25.745 1.925 21.153 1.00 48.25 103 LYS A C 1
ATOM 861 O O . LYS A 1 103 ? -26.744 2.004 21.893 1.00 48.25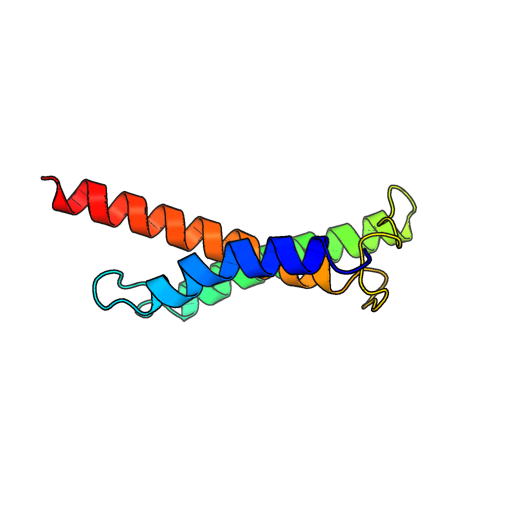 103 LYS A O 1
#

Radius of gyration: 16.21 Å; Cα contacts (8 Å, |Δi|>4): 80; chains: 1; bounding box: 38×27×40 Å

Solvent-accessible surface area (backbone atoms only — not comparable to full-atom values): 5909 Å² total; per-residue (Å²): 113,38,48,56,55,52,48,55,52,48,65,61,36,51,60,51,56,62,56,49,72,39,91,85,50,71,66,76,76,44,57,69,60,52,48,51,66,39,49,54,56,31,53,55,51,52,53,50,49,36,53,42,42,75,69,62,79,50,80,82,65,67,63,40,38,83,74,56,62,57,85,85,36,49,53,57,58,64,46,43,46,46,48,53,58,50,38,51,53,46,51,52,52,50,52,53,50,53,62,61,74,73,109

pLDDT: mean 86.56, std 9.38, range [48.25, 95.75]

Secondary structure (DSSP, 8-state):
---HHHHHHHHHHHHHHHHHTSTTSGGGG-HHHHHHHHHHHHHHHHHHHHHHHHTTS----TTSS-S-EETTEEHHHHHHHHHHHHHHHHHHHHHHHHHHHT-